Protein AF-A0A967N6R5-F1 (afdb_monomer)

Solvent-accessible surface area (backbone atoms only — not comparable to full-atom values): 3316 Å² total; per-residue (Å²): 127,92,80,78,73,87,82,71,37,48,61,70,46,31,78,70,63,76,44,63,67,91,35,21,47,42,98,93,42,48,83,80,85,69,98,75,83,87,78,78,97,60,91,75,82,132

Mean predicted aligned error: 2.38 Å

Structure (mmCIF, N/CA/C/O backbone):
data_AF-A0A967N6R5-F1
#
_entry.id   AF-A0A967N6R5-F1
#
loop_
_atom_site.group_PDB
_atom_site.id
_atom_site.type_symbol
_atom_site.label_atom_id
_atom_site.label_alt_id
_atom_site.label_comp_id
_atom_site.label_asym_id
_atom_site.label_entity_id
_atom_site.label_seq_id
_atom_site.pdbx_PDB_ins_code
_atom_site.Cartn_x
_atom_site.Cartn_y
_atom_site.Cartn_z
_atom_site.occupancy
_atom_site.B_iso_or_equiv
_atom_site.auth_seq_id
_atom_site.auth_comp_id
_atom_site.auth_asym_id
_atom_site.auth_atom_id
_atom_site.pdbx_PDB_model_num
ATOM 1 N N . ARG A 1 1 ? -9.944 -13.363 9.767 1.00 68.31 1 ARG A N 1
ATOM 2 C CA . ARG A 1 1 ? -9.372 -12.019 10.037 1.00 68.31 1 ARG A CA 1
ATOM 3 C C . ARG A 1 1 ? -9.330 -11.832 11.546 1.00 68.31 1 ARG A C 1
ATOM 5 O O . ARG A 1 1 ? -10.389 -11.922 12.141 1.00 68.31 1 ARG A O 1
ATOM 12 N N . LEU A 1 2 ? -8.153 -11.623 12.143 1.00 93.00 2 LEU A N 1
ATOM 13 C CA . LEU A 1 2 ? -8.019 -11.465 13.601 1.00 93.00 2 LEU A CA 1
ATOM 14 C C . LEU A 1 2 ? -8.256 -10.016 14.056 1.00 93.00 2 LEU A C 1
ATOM 16 O O . LEU A 1 2 ? -8.913 -9.791 15.059 1.00 93.00 2 LEU A O 1
ATOM 20 N N . LEU A 1 3 ? -7.761 -9.045 13.282 1.00 94.56 3 LEU A N 1
ATOM 21 C CA . LEU A 1 3 ? -7.778 -7.621 13.646 1.00 94.56 3 LEU A CA 1
ATOM 22 C C . LEU A 1 3 ? -8.865 -6.799 12.933 1.00 94.56 3 LEU A C 1
ATOM 24 O O . LEU A 1 3 ? -8.924 -5.591 13.103 1.00 94.56 3 LEU A O 1
ATOM 28 N N . GLY A 1 4 ? -9.674 -7.408 12.061 1.00 95.50 4 GLY A N 1
ATOM 29 C CA . GLY A 1 4 ? -10.716 -6.691 11.304 1.00 95.50 4 GLY A CA 1
ATOM 30 C C . GLY A 1 4 ? -10.231 -5.636 10.289 1.00 95.50 4 GLY A C 1
ATOM 31 O O . GLY A 1 4 ? -11.060 -5.088 9.572 1.00 95.50 4 GLY A O 1
ATOM 32 N N . GLY A 1 5 ? -8.923 -5.375 10.184 1.00 95.75 5 GLY A N 1
ATOM 33 C CA . GLY A 1 5 ? -8.354 -4.344 9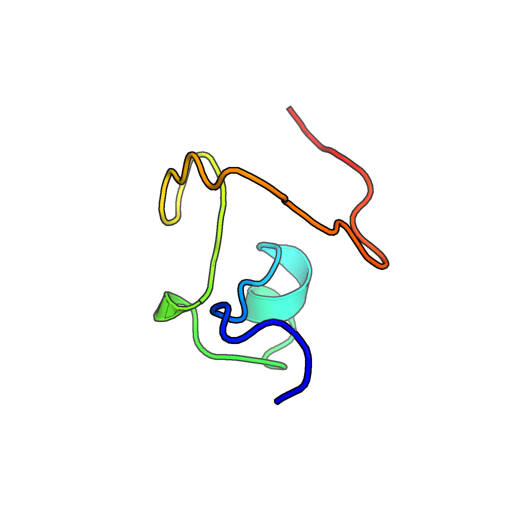.310 1.00 95.75 5 GLY A CA 1
ATOM 34 C C . GLY A 1 5 ? -8.313 -4.674 7.811 1.00 95.75 5 GLY A C 1
ATOM 35 O O . GLY A 1 5 ? -8.693 -5.762 7.362 1.00 95.75 5 GLY A O 1
ATOM 36 N N . ALA A 1 6 ? -7.814 -3.703 7.042 1.00 96.50 6 ALA A N 1
ATOM 37 C CA . ALA A 1 6 ? -7.529 -3.820 5.614 1.00 96.50 6 ALA A CA 1
ATOM 38 C C . ALA A 1 6 ? -6.076 -4.261 5.356 1.00 96.50 6 ALA A C 1
ATOM 40 O O . ALA A 1 6 ? -5.216 -4.162 6.231 1.00 96.50 6 ALA A O 1
ATOM 41 N N . VAL A 1 7 ? -5.810 -4.740 4.140 1.00 97.25 7 VAL A N 1
ATOM 42 C CA . VAL A 1 7 ? -4.460 -5.073 3.663 1.00 97.25 7 VAL A CA 1
ATOM 43 C C . VAL A 1 7 ? -4.020 -3.989 2.686 1.00 97.25 7 VAL A C 1
ATOM 45 O O . VAL A 1 7 ? -4.780 -3.647 1.783 1.00 97.25 7 VAL A O 1
ATOM 48 N N . GLY A 1 8 ? -2.806 -3.473 2.867 1.00 97.50 8 GLY A N 1
ATOM 49 C CA . GLY A 1 8 ? -2.131 -2.576 1.928 1.00 97.50 8 GLY A CA 1
ATOM 50 C C . GLY A 1 8 ? -0.790 -3.158 1.484 1.00 97.50 8 GLY A C 1
ATOM 51 O O . GLY A 1 8 ? -0.337 -4.170 2.022 1.00 97.50 8 GLY A O 1
ATOM 52 N N . ALA A 1 9 ? -0.157 -2.522 0.503 1.00 98.50 9 ALA A N 1
ATOM 53 C CA . ALA A 1 9 ? 1.124 -2.946 -0.049 1.00 98.50 9 ALA A CA 1
ATOM 54 C C . ALA A 1 9 ? 2.055 -1.765 -0.345 1.00 98.50 9 ALA A C 1
ATOM 56 O O . ALA A 1 9 ? 1.616 -0.636 -0.565 1.00 98.50 9 ALA A O 1
ATOM 57 N N . SER A 1 10 ? 3.361 -2.038 -0.362 1.00 98.12 10 SER A N 1
ATOM 58 C CA . SER A 1 10 ? 4.359 -1.086 -0.848 1.00 98.12 10 SER A CA 1
A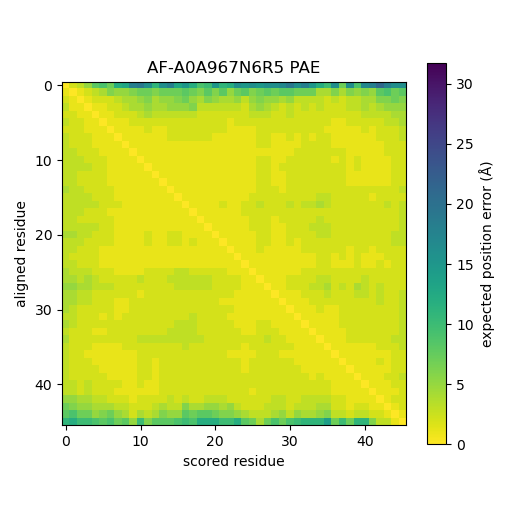TOM 59 C C . SER A 1 10 ? 4.363 -1.046 -2.376 1.00 98.12 10 SER A C 1
ATOM 61 O O . SER A 1 10 ? 3.972 -2.010 -3.038 1.00 98.12 10 SER A O 1
ATOM 63 N N . ARG A 1 11 ? 4.890 0.042 -2.946 1.00 97.56 11 ARG A N 1
ATOM 64 C CA . ARG A 1 11 ? 5.085 0.159 -4.396 1.00 97.56 11 ARG A CA 1
ATOM 65 C C . ARG A 1 11 ? 5.871 -1.019 -4.979 1.00 97.56 11 ARG A C 1
ATOM 67 O O . ARG A 1 11 ? 5.473 -1.553 -6.000 1.00 97.56 11 ARG A O 1
ATOM 74 N N . ALA A 1 12 ? 6.926 -1.473 -4.300 1.00 97.94 12 ALA A N 1
ATOM 75 C CA . ALA A 1 12 ? 7.734 -2.600 -4.766 1.00 97.94 12 ALA A CA 1
ATOM 76 C C . ALA A 1 12 ? 6.919 -3.900 -4.921 1.00 97.94 12 ALA A C 1
ATOM 78 O O . ALA A 1 12 ? 7.126 -4.641 -5.876 1.00 97.94 12 ALA A O 1
ATOM 79 N N . ALA A 1 13 ? 5.967 -4.163 -4.018 1.00 98.19 13 ALA A N 1
ATOM 80 C CA . ALA A 1 13 ? 5.090 -5.330 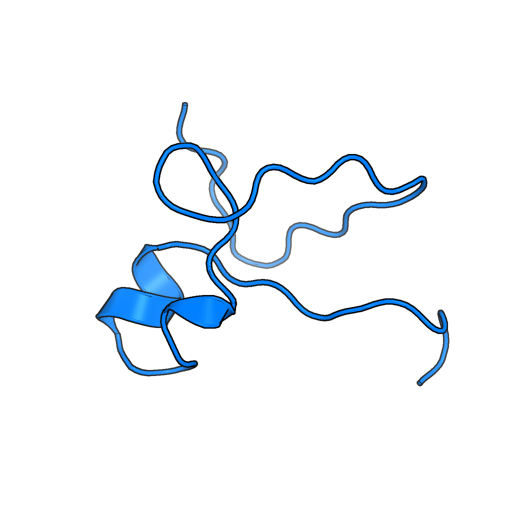-4.117 1.00 98.19 13 ALA A CA 1
ATOM 81 C C . ALA A 1 13 ? 4.069 -5.199 -5.264 1.00 98.19 13 ALA A C 1
ATOM 83 O O . ALA A 1 13 ? 3.775 -6.187 -5.937 1.00 98.19 13 ALA A O 1
ATOM 84 N N . CYS A 1 14 ? 3.552 -3.990 -5.511 1.00 98.06 14 CYS A N 1
ATOM 85 C CA . CYS A 1 14 ? 2.674 -3.713 -6.652 1.00 98.06 14 CYS A CA 1
ATOM 86 C C . CYS A 1 14 ? 3.421 -3.819 -7.991 1.00 98.06 14 CYS A C 1
ATOM 88 O O . CYS A 1 14 ? 2.939 -4.486 -8.902 1.00 98.06 14 CYS A O 1
ATOM 90 N N . ASP A 1 15 ? 4.614 -3.231 -8.090 1.00 97.94 15 ASP A N 1
ATOM 91 C CA . ASP A 1 15 ? 5.463 -3.270 -9.289 1.00 97.94 15 ASP A CA 1
ATOM 92 C C . ASP A 1 15 ? 5.911 -4.710 -9.614 1.00 97.94 15 ASP A C 1
ATOM 94 O O . ASP A 1 15 ? 6.025 -5.081 -10.780 1.00 97.94 15 ASP A O 1
ATOM 98 N N . ALA A 1 16 ? 6.094 -5.555 -8.592 1.00 98.25 16 ALA A N 1
ATOM 99 C CA . ALA A 1 16 ? 6.368 -6.986 -8.745 1.00 98.25 16 ALA A CA 1
ATOM 100 C C . ALA A 1 16 ? 5.123 -7.833 -9.093 1.00 98.25 16 ALA A C 1
ATOM 102 O O . ALA A 1 16 ? 5.229 -9.050 -9.249 1.00 98.25 16 ALA A O 1
ATOM 103 N N . GLY A 1 17 ? 3.939 -7.219 -9.189 1.00 98.12 17 GLY A N 1
ATOM 104 C CA . GLY A 1 17 ? 2.691 -7.885 -9.561 1.00 98.12 17 GLY A CA 1
ATOM 105 C C . GLY A 1 17 ? 2.077 -8.762 -8.468 1.00 98.12 17 GLY A C 1
ATOM 106 O O . GLY A 1 17 ? 1.206 -9.575 -8.766 1.00 98.12 17 GLY A O 1
ATOM 107 N N . TRP A 1 18 ? 2.505 -8.631 -7.208 1.00 98.38 18 TRP A N 1
ATOM 108 C CA . TRP A 1 18 ? 1.981 -9.464 -6.116 1.00 98.38 18 TRP A CA 1
ATOM 109 C C . TRP A 1 18 ? 0.543 -9.099 -5.756 1.00 98.38 18 TRP A C 1
ATOM 111 O O . TRP A 1 18 ? -0.250 -9.963 -5.388 1.00 98.38 18 TRP A O 1
ATOM 121 N N . VAL A 1 19 ? 0.208 -7.813 -5.864 1.00 98.25 19 VAL A N 1
ATOM 122 C CA . VAL A 1 19 ? -1.140 -7.279 -5.666 1.00 98.25 19 VAL A CA 1
ATOM 123 C C . VAL A 1 19 ? -1.397 -6.111 -6.627 1.00 98.25 19 VAL A C 1
ATOM 125 O O . VAL A 1 19 ? -0.441 -5.472 -7.073 1.00 98.25 19 VAL A O 1
ATOM 128 N N . PRO A 1 20 ? -2.667 -5.783 -6.935 1.00 98.25 20 PRO A N 1
ATOM 129 C CA . PRO A 1 20 ? -3.001 -4.639 -7.781 1.00 98.25 20 PRO A CA 1
ATOM 130 C C . PRO A 1 20 ? -2.515 -3.305 -7.197 1.00 98.25 20 PRO A C 1
ATOM 132 O O . PRO A 1 20 ? -2.444 -3.137 -5.979 1.00 98.25 20 PRO A O 1
ATOM 135 N N . SER A 1 21 ? -2.281 -2.311 -8.058 1.00 97.50 21 SER A N 1
ATOM 136 C CA . SER A 1 21 ? -1.861 -0.957 -7.653 1.00 97.50 21 SER A CA 1
ATOM 137 C C . SER A 1 21 ? -2.870 -0.233 -6.752 1.00 97.50 21 SER A C 1
ATOM 139 O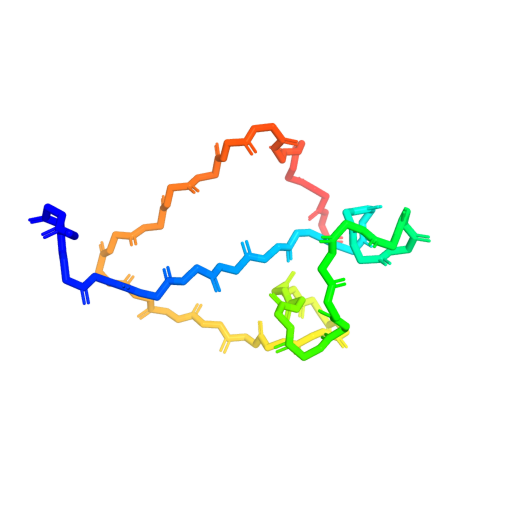 O . SER A 1 21 ? -2.494 0.668 -6.009 1.00 97.50 21 SER A O 1
ATOM 141 N N . THR A 1 22 ? -4.137 -0.659 -6.734 1.00 97.81 22 THR A N 1
ATOM 142 C CA . THR A 1 22 ? -5.165 -0.128 -5.820 1.00 97.81 22 THR A CA 1
ATOM 143 C C . THR A 1 22 ? -4.880 -0.417 -4.344 1.00 97.81 22 THR A C 1
ATOM 145 O O . THR A 1 22 ? -5.498 0.194 -3.479 1.00 97.81 22 THR A O 1
ATOM 148 N N . PHE A 1 23 ? -3.970 -1.348 -4.043 1.00 98.25 23 PHE A N 1
ATOM 149 C CA . PHE A 1 23 ? -3.537 -1.671 -2.680 1.00 98.25 23 PHE A CA 1
ATOM 150 C C . PHE A 1 23 ? -2.331 -0.836 -2.228 1.00 98.25 23 PH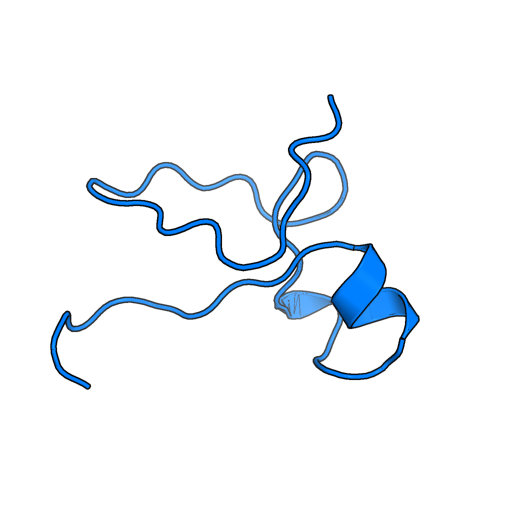E A C 1
ATOM 152 O O . PHE A 1 23 ? -1.925 -0.937 -1.069 1.00 98.25 23 PHE A O 1
ATOM 159 N N . GLN A 1 24 ? -1.737 -0.036 -3.118 1.00 98.62 24 GLN A N 1
ATOM 160 C CA . GLN A 1 24 ? -0.516 0.700 -2.826 1.00 98.62 24 GLN A CA 1
ATOM 161 C C . GLN A 1 24 ? -0.753 1.788 -1.770 1.00 98.62 24 GLN A C 1
ATOM 163 O O . GLN A 1 24 ? -1.647 2.621 -1.913 1.00 98.62 24 GLN A O 1
ATOM 168 N N . VAL A 1 25 ? 0.101 1.818 -0.747 1.00 98.25 25 VAL A N 1
ATOM 169 C CA . VAL A 1 25 ? 0.134 2.847 0.303 1.00 98.25 25 VAL A CA 1
ATOM 170 C C . VAL A 1 25 ? 1.420 3.667 0.181 1.00 98.25 25 VAL A C 1
ATOM 172 O O . VAL A 1 25 ? 2.500 3.109 -0.018 1.00 98.25 25 VAL A O 1
ATOM 175 N N . GLY A 1 26 ? 1.308 4.992 0.299 1.00 96.88 26 GLY A N 1
ATOM 176 C CA . GLY A 1 26 ? 2.429 5.939 0.221 1.00 96.88 26 GLY A CA 1
ATOM 177 C C . GLY A 1 26 ? 2.147 7.117 -0.714 1.00 96.88 26 GLY A C 1
ATOM 178 O O . GLY A 1 26 ? 1.035 7.263 -1.208 1.00 96.88 26 GLY A O 1
ATOM 179 N N . GLN A 1 27 ? 3.165 7.937 -0.997 1.00 96.38 27 GLN A N 1
ATOM 180 C CA . GLN A 1 27 ? 3.031 9.223 -1.709 1.00 96.38 27 GLN A CA 1
ATOM 181 C C . GLN A 1 27 ? 2.266 9.155 -3.046 1.00 96.38 27 GLN A C 1
ATOM 183 O O . GLN A 1 27 ? 1.564 10.094 -3.406 1.00 96.38 27 GLN A O 1
ATOM 188 N N . THR A 1 28 ? 2.417 8.061 -3.795 1.00 95.25 28 THR A N 1
ATOM 189 C CA . THR A 1 28 ? 1.768 7.844 -5.105 1.00 95.25 28 THR A CA 1
ATOM 190 C C . THR A 1 28 ? 0.581 6.877 -5.045 1.00 95.25 28 THR A C 1
ATOM 192 O O . THR A 1 28 ? -0.017 6.581 -6.075 1.00 95.25 28 THR A O 1
ATOM 195 N N . GLY A 1 29 ? 0.257 6.364 -3.856 1.00 96.19 29 GLY A N 1
ATOM 196 C CA . GLY A 1 29 ? -0.878 5.482 -3.596 1.00 96.19 29 GLY A CA 1
ATOM 197 C C . GLY A 1 29 ? -1.876 6.136 -2.641 1.00 96.19 29 GLY A C 1
ATOM 198 O O . GLY A 1 29 ? -2.060 7.352 -2.641 1.00 96.19 29 GLY A O 1
ATOM 199 N N . ALA A 1 30 ? -2.523 5.326 -1.808 1.00 97.31 30 ALA A N 1
ATOM 200 C CA . ALA A 1 30 ? -3.397 5.823 -0.758 1.00 97.31 30 ALA A CA 1
ATOM 201 C C . ALA A 1 30 ? -2.587 6.343 0.441 1.00 97.31 30 ALA A C 1
ATOM 203 O O . ALA A 1 30 ? -1.723 5.644 0.978 1.00 97.31 30 ALA A O 1
ATOM 204 N N . THR A 1 31 ? -2.930 7.541 0.911 1.00 97.62 31 THR A N 1
ATOM 205 C CA . THR A 1 31 ? -2.532 8.027 2.237 1.00 97.62 31 THR A CA 1
ATOM 206 C C . THR A 1 31 ? -3.532 7.507 3.263 1.00 97.62 31 THR A C 1
ATOM 208 O O . THR A 1 31 ? -4.737 7.703 3.110 1.00 97.62 31 THR A O 1
ATOM 211 N N . VAL A 1 32 ? -3.047 6.844 4.312 1.00 97.62 32 VAL A N 1
ATOM 212 C CA . VAL A 1 32 ? -3.882 6.239 5.360 1.00 97.62 32 VAL A CA 1
ATOM 213 C C . VAL A 1 32 ? -3.398 6.659 6.742 1.00 97.62 32 VAL A C 1
ATOM 215 O O . VAL A 1 32 ? -2.210 6.894 6.943 1.00 97.62 32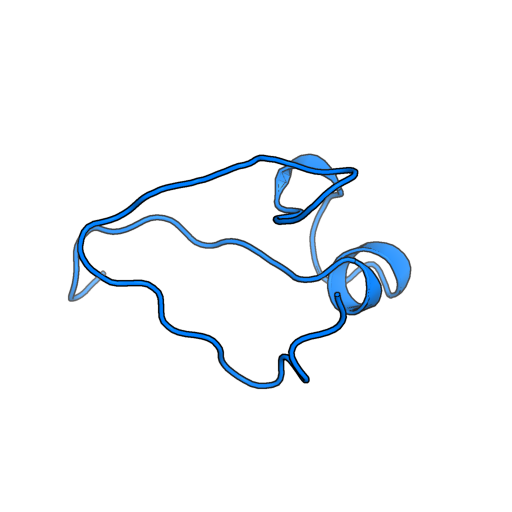 VAL A O 1
ATOM 218 N N . ALA A 1 33 ? -4.319 6.718 7.700 1.00 97.81 33 ALA A N 1
ATOM 219 C CA . ALA A 1 33 ? -4.025 7.004 9.102 1.00 97.81 33 ALA A CA 1
ATOM 220 C C . ALA A 1 33 ? -4.831 6.061 10.018 1.00 97.81 33 ALA A C 1
ATOM 222 O O . ALA A 1 33 ? -5.787 6.496 10.660 1.00 97.81 33 ALA A O 1
ATOM 223 N N . PRO A 1 34 ? -4.533 4.749 10.018 1.00 97.38 34 PRO A N 1
ATOM 224 C CA . PRO A 1 34 ? -5.193 3.806 10.915 1.00 97.38 34 PRO A CA 1
ATOM 225 C C . PRO A 1 34 ? -4.668 3.947 12.351 1.00 97.38 34 PRO A C 1
ATOM 227 O O . PRO A 1 34 ? -3.566 4.444 12.570 1.00 97.38 34 PRO A O 1
ATOM 230 N N . GLU A 1 35 ? -5.414 3.418 13.322 1.00 97.69 35 GLU A N 1
ATOM 231 C CA . GLU A 1 35 ? -4.952 3.323 14.718 1.00 97.69 35 GLU A CA 1
ATOM 232 C C . GLU A 1 35 ? -3.726 2.405 14.872 1.00 97.69 35 GLU A C 1
ATOM 234 O O . GLU A 1 35 ? -2.881 2.627 15.735 1.00 97.69 35 GLU A O 1
ATOM 239 N N . LEU A 1 36 ? -3.613 1.382 14.016 1.00 96.62 36 LEU A N 1
ATOM 240 C CA . LEU A 1 36 ? -2.491 0.448 13.977 1.00 96.62 36 LEU A CA 1
ATOM 241 C C . LEU A 1 36 ? -2.078 0.177 12.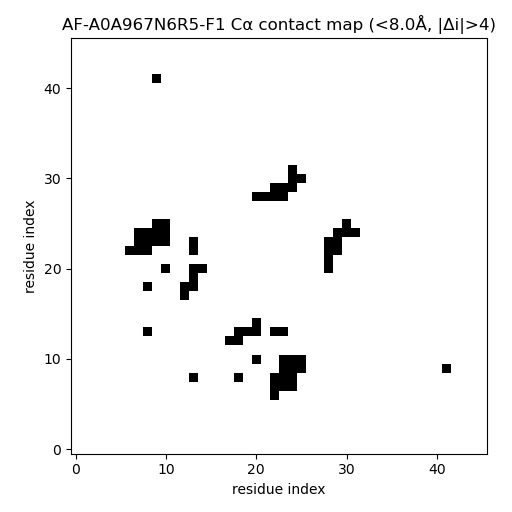526 1.00 96.62 36 LEU A C 1
ATOM 243 O O . LEU A 1 36 ? -2.884 -0.297 11.724 1.00 96.62 36 LEU A O 1
ATOM 247 N N . TYR A 1 37 ? -0.807 0.426 12.206 1.00 97.50 37 TYR A N 1
ATOM 248 C CA . TYR A 1 37 ? -0.195 0.078 10.922 1.00 97.50 37 TYR A CA 1
ATOM 249 C C . TYR A 1 37 ? 0.918 -0.953 11.132 1.00 97.50 37 TYR A C 1
ATOM 251 O O . TYR A 1 37 ? 1.870 -0.704 11.869 1.00 97.50 37 TYR A O 1
ATOM 259 N N . LE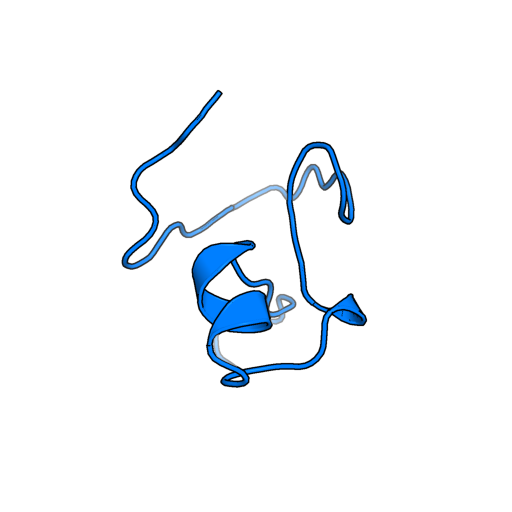U A 1 38 ? 0.808 -2.114 10.481 1.00 97.31 38 LEU A N 1
ATOM 260 C CA . LEU A 1 38 ? 1.806 -3.184 10.556 1.00 97.31 38 LEU A CA 1
ATOM 261 C C . LEU A 1 38 ? 2.629 -3.223 9.265 1.00 97.31 38 LEU A C 1
ATOM 263 O O . LEU A 1 38 ? 2.169 -3.716 8.237 1.00 97.31 38 LEU A O 1
ATOM 267 N N . ALA A 1 39 ? 3.860 -2.717 9.325 1.00 97.69 39 ALA A N 1
ATOM 268 C CA . ALA A 1 39 ? 4.800 -2.740 8.209 1.00 97.69 39 ALA A CA 1
ATOM 269 C C . ALA A 1 39 ? 5.622 -4.042 8.216 1.00 97.69 39 ALA A C 1
ATOM 271 O O . ALA A 1 39 ? 6.573 -4.176 8.982 1.00 97.69 39 ALA A O 1
ATOM 272 N N . VAL A 1 40 ? 5.272 -5.007 7.358 1.00 97.81 40 VAL A N 1
ATOM 273 C CA . VAL A 1 40 ? 5.991 -6.291 7.239 1.00 97.81 40 VAL A CA 1
ATOM 274 C C . VAL A 1 40 ? 6.740 -6.340 5.913 1.00 97.81 40 VAL A C 1
ATOM 276 O O . VAL A 1 40 ? 6.125 -6.280 4.853 1.00 97.81 40 VAL A O 1
ATOM 279 N N . GLY A 1 41 ? 8.072 -6.437 5.968 1.00 97.12 41 GLY A N 1
ATOM 280 C CA . GLY A 1 41 ? 8.909 -6.441 4.761 1.00 97.12 41 GLY A CA 1
ATOM 281 C C . GLY A 1 41 ? 8.914 -5.108 3.997 1.00 97.12 41 GLY A C 1
ATOM 282 O O . GLY A 1 41 ? 9.189 -5.091 2.802 1.00 97.12 41 GLY A O 1
ATOM 283 N N . ILE A 1 42 ? 8.596 -3.993 4.666 1.00 97.75 42 ILE A N 1
ATOM 284 C CA . ILE A 1 42 ? 8.623 -2.636 4.099 1.00 97.75 42 ILE A CA 1
ATOM 285 C C . ILE A 1 42 ? 9.790 -1.875 4.733 1.00 97.75 42 ILE A C 1
ATOM 287 O O . ILE A 1 42 ? 9.858 -1.767 5.953 1.00 97.75 42 ILE A O 1
ATOM 291 N N . SER A 1 43 ? 10.694 -1.337 3.912 1.00 96.19 43 SER A N 1
ATOM 292 C CA . SER A 1 43 ? 11.915 -0.657 4.372 1.00 96.19 43 SER A CA 1
ATOM 293 C C . SER A 1 43 ? 11.698 0.753 4.932 1.00 96.19 43 SER A C 1
ATOM 295 O O . SER A 1 43 ? 12.562 1.245 5.648 1.00 96.19 43 SER A O 1
ATOM 297 N N . GLY A 1 44 ? 10.571 1.402 4.617 1.00 92.12 44 GLY A N 1
ATOM 298 C CA . GLY A 1 44 ? 10.280 2.769 5.065 1.00 92.12 44 GLY A CA 1
ATOM 299 C C . GLY A 1 44 ? 11.012 3.844 4.257 1.00 92.12 44 GLY A C 1
ATOM 300 O O . GLY A 1 44 ? 11.719 4.670 4.824 1.00 92.12 44 GLY A O 1
ATOM 301 N N . ALA A 1 45 ? 10.855 3.827 2.930 1.00 91.75 45 ALA A N 1
ATOM 302 C CA . ALA A 1 45 ? 11.302 4.935 2.087 1.00 91.75 45 ALA A CA 1
ATOM 303 C C . ALA A 1 45 ? 10.474 6.206 2.362 1.00 91.75 45 ALA A C 1
ATOM 305 O O . ALA A 1 45 ? 9.285 6.107 2.676 1.00 91.75 45 ALA A O 1
ATOM 306 N N . SER A 1 46 ? 11.121 7.368 2.247 1.00 84.19 46 SER A N 1
ATOM 307 C CA . SER A 1 46 ? 10.523 8.702 2.408 1.00 84.19 46 SER A CA 1
ATOM 308 C C . SER A 1 46 ? 9.637 9.103 1.238 1.00 84.19 46 SER A C 1
ATOM 310 O O . SER A 1 46 ? 10.083 8.846 0.095 1.00 84.19 46 SER A O 1
#

Foldseek 3Di:
DVPPDDAADDPVCCVVVVDPQQRHEDDPHDDDDDPDDDDDPDPDDD

Radius of gyration: 10.69 Å; Cα contacts (8 Å, |Δi|>4): 35; chains: 1; bounding box: 23×21×24 Å

Sequence (46 aa):
RLLGGAVGASRAACDAGWVPSTFQVGQTGATVAPELYLAVGISGAS

pLDDT: mean 96.14, std 4.81, range [68.31, 98.62]

Sec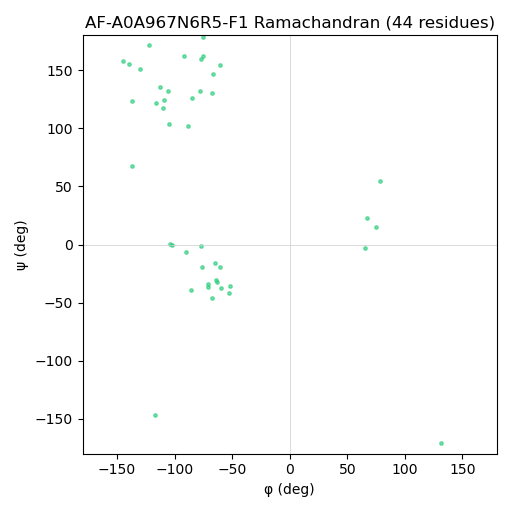ondary structure (DSSP, 8-state):
--S-----B-HHHHHTTSS-GGGBBSTTSB----S----SS-----